Protein AF-A0A6J4V6V5-F1 (afdb_monomer_lite)

Structure (mmCIF, N/CA/C/O backbone):
data_AF-A0A6J4V6V5-F1
#
_entry.id   AF-A0A6J4V6V5-F1
#
loop_
_atom_site.group_PDB
_atom_site.id
_atom_site.type_symbol
_atom_site.label_atom_id
_atom_site.label_alt_id
_atom_site.label_comp_id
_atom_site.label_asym_id
_atom_site.label_entity_id
_atom_site.label_seq_id
_atom_site.pdbx_PDB_ins_code
_atom_site.Cartn_x
_atom_site.Cartn_y
_atom_site.Cartn_z
_atom_site.occupancy
_atom_site.B_iso_or_equiv
_atom_site.auth_seq_id
_atom_site.auth_comp_id
_atom_site.auth_asym_id
_atom_site.auth_atom_id
_atom_site.pdbx_PDB_model_num
ATOM 1 N N . MET A 1 1 ? 4.854 -10.423 -0.163 1.00 57.62 1 MET A N 1
ATOM 2 C CA . MET A 1 1 ? 4.696 -11.384 0.967 1.00 57.62 1 MET A CA 1
ATOM 3 C C . MET A 1 1 ? 4.907 -10.721 2.322 1.00 57.62 1 MET A C 1
ATOM 5 O O . MET A 1 1 ? 3.994 -10.760 3.139 1.00 57.62 1 MET A O 1
ATOM 9 N N . TRP A 1 2 ? 6.096 -10.167 2.612 1.00 66.31 2 TRP A N 1
ATOM 10 C CA . TRP A 1 2 ? 6.318 -9.450 3.882 1.00 66.31 2 TRP A CA 1
ATOM 11 C C . TRP A 1 2 ? 5.524 -8.137 3.939 1.00 66.31 2 TRP A C 1
ATOM 13 O O . TRP A 1 2 ? 5.029 -7.759 4.999 1.00 66.31 2 TRP A O 1
ATOM 23 N N . ASP A 1 3 ? 5.318 -7.508 2.782 1.00 69.12 3 ASP A N 1
ATOM 24 C CA . ASP A 1 3 ? 4.585 -6.254 2.651 1.00 69.12 3 ASP A CA 1
ATOM 25 C C . ASP A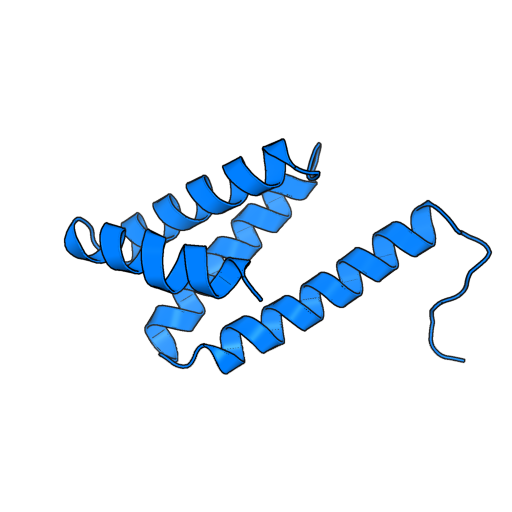 1 3 ? 3.130 -6.362 3.122 1.00 69.12 3 ASP A C 1
ATOM 27 O O . ASP A 1 3 ? 2.698 -5.583 3.969 1.00 69.12 3 ASP A O 1
ATOM 31 N N . GLU A 1 4 ? 2.363 -7.360 2.681 1.00 75.50 4 GLU A N 1
ATOM 32 C CA . GLU A 1 4 ? 0.973 -7.482 3.135 1.00 75.50 4 GLU A CA 1
ATOM 33 C C . GLU A 1 4 ? 0.886 -7.777 4.633 1.00 75.50 4 GLU A C 1
ATOM 35 O O . GLU A 1 4 ? 0.023 -7.239 5.325 1.00 75.50 4 GLU A O 1
ATOM 40 N N . LEU A 1 5 ? 1.808 -8.587 5.158 1.00 73.75 5 LEU A N 1
ATOM 41 C CA . LEU A 1 5 ? 1.851 -8.900 6.583 1.00 73.75 5 LEU A CA 1
ATOM 42 C C . LEU A 1 5 ? 2.148 -7.654 7.424 1.00 73.75 5 LEU A C 1
ATOM 44 O O . LEU A 1 5 ? 1.488 -7.437 8.436 1.00 73.75 5 LEU A O 1
ATOM 48 N N . PHE A 1 6 ? 3.096 -6.815 7.015 1.00 77.44 6 PHE A N 1
ATOM 49 C CA . PHE A 1 6 ? 3.429 -5.603 7.756 1.00 77.44 6 PHE A CA 1
ATOM 50 C C . PHE A 1 6 ? 2.350 -4.523 7.597 1.00 77.44 6 PHE A C 1
ATOM 52 O O . PHE A 1 6 ? 1.818 -4.001 8.578 1.00 77.44 6 PHE A O 1
ATOM 59 N N . PHE A 1 7 ? 1.955 -4.205 6.369 1.00 78.88 7 PHE A N 1
ATOM 60 C CA . PHE A 1 7 ? 1.087 -3.059 6.129 1.00 78.88 7 PHE A CA 1
ATOM 61 C C . PHE A 1 7 ? -0.382 -3.326 6.472 1.00 78.88 7 PHE A C 1
ATOM 63 O O . PHE A 1 7 ? -1.034 -2.446 7.034 1.00 78.88 7 PHE A O 1
ATOM 70 N N . ILE A 1 8 ? -0.907 -4.526 6.206 1.00 76.69 8 ILE A N 1
ATOM 71 C CA . ILE A 1 8 ? -2.297 -4.863 6.544 1.00 76.69 8 ILE A CA 1
ATOM 72 C C . ILE A 1 8 ? -2.401 -5.322 8.006 1.00 76.69 8 ILE A C 1
ATOM 74 O O . ILE A 1 8 ? -3.203 -4.781 8.768 1.00 76.69 8 ILE A O 1
ATOM 78 N N . ASN A 1 9 ? -1.585 -6.285 8.448 1.00 77.88 9 ASN A N 1
ATOM 79 C CA . ASN A 1 9 ? -1.776 -6.840 9.796 1.00 77.88 9 ASN A CA 1
ATOM 80 C C . ASN A 1 9 ? -1.210 -5.955 10.911 1.00 77.88 9 ASN A C 1
ATOM 82 O O . ASN A 1 9 ? -1.662 -6.087 12.046 1.00 77.88 9 ASN A O 1
ATOM 86 N N . VAL A 1 10 ? -0.264 -5.054 10.618 1.00 82.56 10 VAL A N 1
ATOM 87 C CA . VAL A 1 10 ? 0.296 -4.135 11.624 1.00 82.56 10 VAL A CA 1
ATOM 88 C C . VAL A 1 10 ? -0.204 -2.714 11.399 1.00 82.56 10 VAL A C 1
ATOM 90 O O . VAL A 1 10 ? -0.965 -2.210 12.224 1.00 82.56 10 VAL A O 1
ATOM 93 N N . CYS A 1 11 ? 0.163 -2.060 10.291 1.00 82.69 11 CYS A N 1
ATOM 94 C CA . CYS A 1 11 ? -0.171 -0.644 10.099 1.00 82.69 11 CYS A CA 1
ATOM 95 C C . CYS A 1 11 ? -1.687 -0.411 10.055 1.00 82.69 11 CYS A C 1
ATOM 97 O O . CYS A 1 11 ? -2.199 0.412 10.814 1.00 82.69 11 CYS A O 1
ATOM 99 N N . TYR A 1 12 ? -2.416 -1.146 9.210 1.00 84.12 12 TYR A N 1
ATOM 100 C CA . TYR A 1 12 ? -3.865 -0.985 9.096 1.00 84.12 12 TYR A CA 1
ATOM 101 C C . TYR A 1 12 ? -4.586 -1.384 10.385 1.00 84.12 12 TYR A C 1
ATOM 103 O O . TYR A 1 12 ? -5.431 -0.628 10.856 1.00 84.12 12 TYR A O 1
ATOM 111 N N . ALA A 1 13 ? -4.227 -2.515 11.000 1.00 84.31 13 ALA A N 1
ATOM 112 C CA . ALA A 1 13 ? -4.845 -2.960 12.250 1.00 84.31 13 ALA A CA 1
ATOM 113 C C . ALA A 1 13 ? -4.687 -1.939 13.392 1.00 84.31 13 ALA A C 1
ATOM 115 O O . ALA A 1 13 ? -5.655 -1.671 14.102 1.00 84.31 13 ALA A O 1
ATOM 116 N N . VAL A 1 14 ? -3.504 -1.329 13.542 1.00 87.00 14 VAL A N 1
ATOM 117 C CA . VAL A 1 14 ? -3.253 -0.275 14.541 1.00 87.00 14 VAL A CA 1
ATOM 118 C C . VAL A 1 14 ? -4.023 1.002 14.193 1.00 87.00 14 VAL A C 1
ATOM 120 O O . VAL A 1 14 ? -4.715 1.562 15.042 1.00 87.00 14 VAL A O 1
ATOM 123 N N . LEU A 1 15 ? -3.981 1.446 12.933 1.00 86.25 15 LEU A N 1
ATOM 124 C CA . LEU A 1 15 ? -4.709 2.639 12.486 1.00 86.25 15 LEU A CA 1
ATOM 125 C C . LEU A 1 15 ? -6.229 2.482 12.617 1.00 86.25 15 LEU A C 1
ATOM 127 O O . LEU A 1 15 ? -6.926 3.450 12.915 1.00 86.25 15 LEU A O 1
ATOM 131 N N . ARG A 1 16 ? -6.753 1.266 12.442 1.00 84.69 16 ARG A N 1
ATOM 132 C CA . ARG A 1 16 ? -8.182 0.955 12.548 1.00 84.69 16 ARG A CA 1
ATOM 133 C C . ARG A 1 16 ? -8.720 1.066 13.975 1.00 84.69 16 ARG A C 1
ATOM 135 O O . ARG A 1 16 ? -9.925 1.254 14.137 1.00 84.69 16 ARG A O 1
ATOM 142 N N . GLN A 1 17 ? -7.851 0.974 14.984 1.00 87.00 17 GLN A N 1
ATOM 143 C CA . GLN A 1 17 ? -8.213 1.208 16.388 1.00 87.00 17 GLN A CA 1
ATOM 144 C C . GLN A 1 17 ? -8.418 2.698 16.687 1.00 87.00 17 GLN A C 1
ATOM 146 O O . GLN A 1 17 ? -9.199 3.044 17.567 1.00 87.00 17 GLN A O 1
ATOM 151 N N . LEU A 1 18 ? -7.738 3.573 15.942 1.00 88.31 18 LEU A N 1
ATOM 152 C CA . LEU A 1 18 ? -7.760 5.024 16.136 1.00 88.31 18 LEU A CA 1
ATOM 153 C C . LEU A 1 18 ? -8.754 5.724 15.197 1.00 88.31 18 LEU A C 1
ATOM 155 O O . LEU A 1 18 ? -9.328 6.751 15.552 1.00 88.31 18 LEU A O 1
ATOM 159 N N . PHE A 1 19 ? -8.969 5.173 13.998 1.00 89.31 19 PHE A N 1
ATOM 160 C CA . PHE A 1 19 ? -9.734 5.816 12.933 1.00 89.31 19 PHE A CA 1
ATOM 161 C C . PHE A 1 19 ? -10.731 4.871 12.243 1.00 89.31 19 PHE A C 1
ATOM 163 O O . PHE A 1 19 ? -10.635 3.642 12.288 1.00 89.31 19 PHE A O 1
ATOM 170 N N . GLY A 1 20 ? -11.700 5.460 11.534 1.00 87.94 20 GLY A N 1
ATOM 171 C CA . GLY A 1 20 ? -12.610 4.715 10.660 1.00 87.94 20 GLY A CA 1
ATOM 172 C C . GLY A 1 20 ? -11.881 4.038 9.492 1.00 87.94 20 GLY A C 1
ATOM 173 O O . GLY A 1 20 ? -10.827 4.499 9.058 1.00 87.94 20 GLY A O 1
ATOM 174 N N . ALA A 1 21 ? -12.474 2.973 8.939 1.00 83.88 21 ALA A N 1
ATOM 175 C CA . ALA A 1 21 ? -11.867 2.121 7.902 1.00 83.88 21 ALA A CA 1
ATOM 176 C C . ALA A 1 21 ? -11.279 2.897 6.712 1.00 83.88 21 ALA A C 1
ATOM 178 O O . ALA A 1 21 ? -10.174 2.617 6.262 1.00 83.88 21 ALA A O 1
ATOM 179 N N . ARG A 1 22 ? -11.994 3.919 6.225 1.00 85.94 22 ARG A N 1
ATOM 180 C CA . ARG A 1 22 ? -11.550 4.734 5.082 1.00 85.94 22 ARG A CA 1
ATOM 181 C C . ARG A 1 22 ? -10.279 5.520 5.397 1.00 85.94 22 ARG A C 1
ATOM 183 O O . ARG A 1 22 ? -9.349 5.519 4.599 1.00 85.94 22 ARG A O 1
ATOM 190 N N . THR A 1 23 ? -10.238 6.160 6.563 1.00 88.44 23 THR A N 1
ATOM 191 C CA . THR A 1 23 ? -9.085 6.948 7.014 1.00 88.44 23 THR A CA 1
ATOM 192 C C . THR A 1 23 ? -7.899 6.045 7.332 1.00 88.44 23 THR A C 1
ATOM 194 O O . THR A 1 23 ? -6.782 6.354 6.934 1.00 88.44 23 THR A O 1
ATOM 197 N N . ALA A 1 24 ? -8.142 4.900 7.978 1.00 88.50 24 ALA A N 1
ATOM 198 C CA . ALA A 1 24 ? -7.109 3.905 8.248 1.00 88.50 24 ALA A CA 1
ATOM 199 C C . ALA A 1 24 ? -6.500 3.343 6.952 1.00 88.50 24 ALA A C 1
ATOM 201 O O . ALA A 1 24 ? -5.282 3.210 6.863 1.00 88.50 24 ALA A O 1
ATOM 202 N N . ASN A 1 25 ? -7.323 3.084 5.928 1.00 89.50 25 ASN A N 1
ATOM 203 C CA . ASN A 1 25 ? -6.861 2.594 4.628 1.00 89.50 25 ASN A CA 1
ATOM 204 C C . ASN A 1 25 ? -6.025 3.650 3.890 1.00 89.50 25 ASN A C 1
ATOM 206 O O . ASN A 1 25 ? -4.940 3.358 3.402 1.00 89.50 25 ASN A O 1
ATOM 210 N N . LEU A 1 26 ? -6.487 4.905 3.869 1.00 89.88 26 LEU A N 1
ATOM 211 C CA . LEU A 1 26 ? -5.722 6.011 3.287 1.00 89.88 26 LEU A CA 1
ATOM 212 C C . LEU A 1 26 ? -4.371 6.193 3.984 1.00 89.88 26 LEU A C 1
ATOM 214 O O . LEU A 1 26 ? -3.347 6.298 3.316 1.00 89.88 26 LEU A O 1
ATOM 218 N N . ALA A 1 27 ? -4.356 6.199 5.317 1.00 90.12 27 ALA A N 1
ATOM 219 C CA . ALA A 1 27 ? -3.127 6.343 6.085 1.00 90.12 27 ALA A CA 1
ATOM 220 C C . ALA A 1 27 ? -2.164 5.171 5.840 1.00 90.12 27 ALA A C 1
ATOM 222 O O . ALA A 1 27 ? -0.982 5.400 5.590 1.00 90.12 27 ALA A O 1
ATOM 223 N N . GLN A 1 28 ? -2.657 3.929 5.824 1.00 90.12 28 GLN A N 1
ATOM 224 C CA . GLN A 1 28 ? -1.836 2.770 5.474 1.00 90.12 28 GLN A CA 1
ATOM 225 C C . GLN A 1 28 ? -1.274 2.882 4.049 1.00 90.12 28 GLN A C 1
ATOM 227 O O . GLN A 1 28 ? -0.084 2.631 3.863 1.00 90.12 28 GLN A O 1
ATOM 232 N N . ALA A 1 29 ? -2.074 3.304 3.068 1.00 90.69 29 ALA A N 1
ATOM 233 C CA . ALA A 1 29 ? -1.626 3.483 1.688 1.00 90.69 29 ALA A CA 1
ATOM 234 C C . ALA A 1 29 ? -0.549 4.572 1.550 1.00 90.69 29 ALA A C 1
ATOM 236 O O . ALA A 1 29 ? 0.396 4.408 0.775 1.00 90.69 29 ALA A O 1
ATOM 237 N N . VAL A 1 30 ? -0.634 5.657 2.329 1.00 91.19 30 VAL A N 1
ATOM 238 C CA . VAL A 1 30 ? 0.421 6.684 2.388 1.00 91.19 30 VAL A CA 1
ATOM 239 C C . VAL A 1 30 ? 1.717 6.100 2.951 1.00 91.19 30 VAL A C 1
ATOM 241 O O . VAL A 1 30 ? 2.775 6.295 2.352 1.00 91.19 30 VAL A O 1
ATOM 244 N N . ILE A 1 31 ? 1.651 5.353 4.059 1.00 89.12 31 ILE A N 1
ATOM 245 C CA . ILE A 1 31 ? 2.835 4.720 4.665 1.00 89.12 31 ILE A CA 1
ATOM 246 C C . ILE A 1 31 ? 3.461 3.726 3.676 1.00 89.12 31 ILE A C 1
ATOM 248 O O . ILE A 1 31 ? 4.663 3.798 3.428 1.00 89.12 31 ILE A O 1
ATOM 252 N N . TYR A 1 32 ? 2.646 2.867 3.054 1.00 88.69 32 TYR A N 1
ATOM 253 C CA . TYR A 1 32 ? 3.062 1.924 2.010 1.00 88.69 32 TYR A CA 1
ATOM 254 C C . T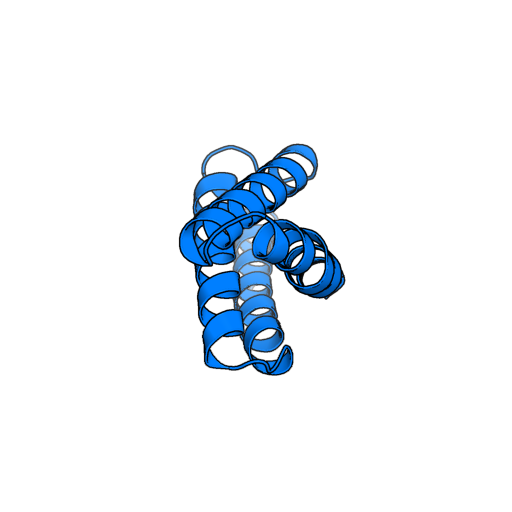YR A 1 32 ? 3.827 2.628 0.891 1.00 88.69 32 TYR A C 1
ATOM 256 O O . TYR A 1 32 ? 4.984 2.327 0.610 1.00 88.69 32 TYR A O 1
ATOM 264 N N . THR A 1 33 ? 3.207 3.654 0.316 1.00 89.12 33 THR A N 1
ATOM 265 C CA . THR A 1 33 ? 3.775 4.403 -0.807 1.00 89.12 33 THR A CA 1
ATOM 266 C C . THR A 1 33 ? 5.067 5.111 -0.425 1.00 89.12 33 THR A C 1
ATOM 268 O O . THR A 1 33 ? 6.001 5.148 -1.219 1.00 89.12 33 THR A O 1
ATOM 271 N N . THR A 1 34 ? 5.153 5.638 0.798 1.00 89.00 34 THR A N 1
ATOM 272 C CA . THR A 1 34 ? 6.351 6.336 1.281 1.00 89.00 34 THR A CA 1
ATOM 273 C C . THR A 1 34 ? 7.530 5.376 1.429 1.00 89.00 34 THR A C 1
ATOM 275 O O . THR A 1 34 ? 8.641 5.707 1.022 1.00 89.00 34 THR A O 1
ATOM 278 N N . VAL A 1 35 ? 7.298 4.171 1.958 1.00 86.31 35 VAL A N 1
ATOM 279 C CA . VAL A 1 35 ? 8.339 3.140 2.093 1.00 86.31 35 VAL A CA 1
ATOM 280 C C . VAL A 1 35 ? 8.799 2.634 0.722 1.00 86.31 35 VAL A C 1
ATOM 282 O O . VAL A 1 35 ? 9.997 2.523 0.477 1.00 86.31 35 VAL A O 1
ATOM 285 N N . LEU A 1 36 ? 7.881 2.378 -0.213 1.00 83.88 36 LEU A N 1
ATOM 286 C CA . LEU A 1 36 ? 8.267 1.916 -1.552 1.00 83.88 36 LEU A CA 1
ATOM 287 C C . LEU A 1 36 ? 8.930 3.017 -2.395 1.00 83.88 36 LEU A C 1
ATOM 289 O O . LEU A 1 36 ? 9.807 2.720 -3.216 1.00 83.88 36 LEU A O 1
ATOM 293 N N . TRP A 1 37 ? 8.563 4.282 -2.170 1.00 83.56 37 TRP A N 1
ATOM 294 C CA . TRP A 1 37 ? 9.232 5.429 -2.784 1.00 83.56 37 TRP A CA 1
ATOM 295 C C . TRP A 1 37 ? 10.716 5.478 -2.407 1.00 83.56 37 TRP A C 1
ATOM 297 O O . TRP A 1 37 ? 11.566 5.734 -3.263 1.00 83.56 37 TRP A O 1
ATOM 307 N N . THR A 1 38 ? 11.052 5.234 -1.135 1.00 81.50 38 THR A N 1
ATOM 308 C CA . THR A 1 38 ? 12.450 5.290 -0.683 1.00 81.50 38 THR A CA 1
ATOM 309 C C . THR A 1 38 ? 13.284 4.117 -1.194 1.00 81.50 38 THR A C 1
ATOM 311 O O . THR A 1 38 ? 14.492 4.282 -1.353 1.00 81.50 38 THR A O 1
ATOM 314 N N . MET A 1 39 ? 12.664 2.973 -1.503 1.00 79.19 39 MET A N 1
ATOM 315 C CA . MET A 1 39 ? 13.373 1.777 -1.964 1.00 79.19 39 MET A CA 1
ATOM 316 C C . MET A 1 39 ? 13.640 1.740 -3.471 1.00 79.19 39 MET A C 1
ATOM 318 O O . MET A 1 39 ? 14.762 1.434 -3.869 1.00 79.19 39 MET A O 1
ATOM 322 N N . ALA A 1 40 ? 12.645 2.016 -4.321 1.00 69.75 40 ALA A N 1
ATOM 323 C CA . ALA A 1 40 ? 12.822 1.819 -5.769 1.00 69.75 40 ALA A CA 1
ATOM 324 C C . ALA A 1 40 ? 11.832 2.577 -6.665 1.00 69.75 40 ALA A C 1
ATOM 326 O O . ALA A 1 40 ? 12.151 2.879 -7.816 1.00 69.75 40 ALA A O 1
ATOM 327 N N . PHE A 1 41 ? 10.632 2.897 -6.177 1.00 71.00 41 PHE A N 1
ATOM 328 C CA . PHE A 1 41 ? 9.566 3.417 -7.032 1.00 71.00 41 PHE A CA 1
ATOM 329 C C . PHE A 1 41 ? 9.636 4.943 -7.126 1.00 71.00 41 PHE A C 1
ATOM 331 O O . PHE A 1 41 ? 9.122 5.653 -6.270 1.00 71.00 41 PHE A O 1
ATOM 338 N N . ARG A 1 42 ? 10.260 5.461 -8.190 1.00 74.44 42 ARG A N 1
ATOM 339 C CA . ARG A 1 42 ? 10.281 6.899 -8.522 1.00 74.44 42 ARG A CA 1
ATOM 340 C C . ARG A 1 42 ? 9.397 7.210 -9.736 1.00 74.44 42 ARG A C 1
ATOM 342 O O . ARG A 1 42 ? 8.942 6.312 -10.444 1.00 74.44 42 ARG A O 1
ATOM 349 N N . GLY A 1 43 ? 9.142 8.494 -9.984 1.00 81.75 43 GLY A N 1
ATOM 350 C CA . GLY A 1 43 ? 8.326 8.944 -11.117 1.00 81.75 43 GLY A CA 1
ATOM 351 C C . GLY A 1 43 ? 6.850 8.587 -10.935 1.00 81.75 43 GLY A C 1
ATOM 352 O O . GLY A 1 43 ? 6.235 9.022 -9.967 1.00 81.75 43 GLY A O 1
ATOM 353 N N . PHE A 1 44 ? 6.286 7.794 -11.852 1.00 78.81 44 PHE A N 1
ATOM 354 C CA . PHE A 1 44 ? 4.882 7.357 -11.792 1.00 78.81 44 PHE A CA 1
ATOM 355 C C . PHE A 1 44 ? 4.637 6.140 -10.887 1.00 78.81 44 PHE A C 1
ATOM 357 O O . PHE A 1 44 ? 3.503 5.930 -10.460 1.00 78.81 44 PHE A O 1
ATOM 364 N N . GLY A 1 45 ? 5.673 5.363 -10.546 1.00 80.44 45 GLY A N 1
ATOM 365 C CA . GLY A 1 45 ? 5.562 4.180 -9.675 1.00 80.44 45 GLY A CA 1
ATOM 366 C C . GLY A 1 45 ? 4.769 4.389 -8.367 1.00 80.44 45 GLY A C 1
ATOM 367 O O . GLY A 1 45 ? 3.880 3.595 -8.080 1.00 80.44 45 GLY A O 1
ATOM 368 N N . PRO A 1 46 ? 4.991 5.475 -7.611 1.00 82.62 46 PRO A N 1
ATOM 369 C CA . PRO A 1 46 ? 4.276 5.772 -6.365 1.00 82.62 46 PRO A CA 1
ATOM 370 C C . PRO A 1 46 ? 2.770 5.932 -6.536 1.00 82.62 46 PRO A C 1
ATOM 372 O O . PRO A 1 46 ? 2.014 5.567 -5.645 1.00 82.62 46 PRO A O 1
ATOM 375 N N . VAL A 1 47 ? 2.316 6.463 -7.675 1.00 86.38 47 VAL A N 1
ATOM 376 C CA . VAL A 1 47 ? 0.880 6.601 -7.953 1.00 86.38 47 VAL A CA 1
ATOM 377 C C . VAL A 1 47 ? 0.251 5.217 -8.102 1.00 86.38 47 VAL A C 1
ATOM 379 O O . VAL A 1 47 ? -0.781 4.944 -7.491 1.00 86.38 47 VAL A O 1
ATOM 382 N N . PHE A 1 48 ? 0.895 4.322 -8.856 1.00 83.88 48 PHE A N 1
ATOM 383 C CA . PHE A 1 48 ? 0.436 2.940 -9.015 1.00 83.88 48 PHE A CA 1
ATOM 384 C C . PHE A 1 48 ? 0.452 2.178 -7.688 1.00 83.88 48 PHE A C 1
ATOM 386 O O . PHE A 1 48 ? -0.538 1.547 -7.329 1.00 83.88 48 PHE A O 1
ATOM 393 N N . VAL A 1 49 ? 1.542 2.304 -6.935 1.00 86.94 49 VAL A N 1
ATOM 394 C CA . VAL A 1 49 ? 1.731 1.713 -5.604 1.00 86.94 49 VAL A CA 1
ATOM 395 C C . VAL A 1 49 ? 0.658 2.196 -4.621 1.00 86.94 49 VAL A C 1
ATOM 397 O O . VAL A 1 49 ? 0.087 1.389 -3.889 1.00 86.94 49 VAL A O 1
ATOM 400 N N . PHE A 1 50 ? 0.319 3.487 -4.642 1.00 87.19 50 PHE A N 1
ATOM 401 C CA . PHE A 1 50 ? -0.720 4.061 -3.788 1.00 87.19 50 PHE A CA 1
ATOM 402 C C . PHE A 1 50 ? -2.116 3.532 -4.127 1.00 87.19 50 PHE A C 1
ATOM 404 O O . PHE A 1 50 ? -2.851 3.098 -3.238 1.00 87.19 50 PHE A O 1
ATOM 411 N N . LEU A 1 51 ? -2.488 3.536 -5.413 1.00 87.62 51 LEU A N 1
ATOM 412 C CA . LEU A 1 51 ? -3.776 3.002 -5.866 1.00 87.62 51 LEU A CA 1
ATOM 413 C C . LEU A 1 51 ? -3.904 1.516 -5.530 1.00 87.62 51 LEU A C 1
ATOM 415 O O . LEU A 1 51 ? -4.946 1.072 -5.048 1.00 87.62 51 LEU A O 1
ATOM 419 N N . PHE A 1 52 ? -2.826 0.765 -5.731 1.00 85.31 52 PHE A N 1
ATOM 420 C CA . PHE A 1 52 ? -2.768 -0.640 -5.383 1.00 85.31 52 PHE A CA 1
ATOM 421 C C . PHE A 1 52 ? -2.949 -0.853 -3.869 1.00 85.31 52 PHE A C 1
ATOM 423 O O . PHE A 1 52 ? -3.831 -1.613 -3.468 1.00 85.31 52 PHE A O 1
ATOM 430 N N . ALA A 1 53 ? -2.240 -0.107 -3.018 1.00 87.31 53 ALA A N 1
ATOM 431 C CA . ALA A 1 53 ? -2.398 -0.191 -1.564 1.00 87.31 53 ALA A CA 1
ATOM 432 C C . ALA A 1 53 ? -3.839 0.092 -1.102 1.00 87.31 53 ALA A C 1
ATOM 434 O O . ALA A 1 53 ? -4.372 -0.630 -0.258 1.00 87.31 53 ALA A O 1
ATOM 435 N N . LEU A 1 54 ? -4.519 1.070 -1.715 1.00 87.81 54 LEU A N 1
ATOM 436 C CA . LEU A 1 54 ? -5.928 1.346 -1.419 1.00 87.81 54 LEU A CA 1
ATOM 437 C C . LEU A 1 54 ? -6.837 0.152 -1.721 1.00 87.81 54 LEU A C 1
ATOM 439 O O . LEU A 1 54 ? -7.759 -0.121 -0.945 1.00 87.81 54 LEU A O 1
ATOM 443 N N . THR A 1 55 ? -6.593 -0.558 -2.828 1.00 84.25 55 THR A N 1
ATOM 444 C CA . THR A 1 55 ? -7.364 -1.765 -3.163 1.00 84.25 55 THR A CA 1
ATOM 445 C C . THR A 1 55 ? -7.125 -2.884 -2.154 1.00 84.25 55 THR A C 1
ATOM 447 O O . THR A 1 55 ? -8.079 -3.571 -1.786 1.00 84.25 55 THR A O 1
ATOM 450 N N . GLN A 1 56 ? -5.903 -3.011 -1.623 1.00 78.88 56 GLN A N 1
ATOM 451 C CA . GLN A 1 56 ? -5.573 -4.037 -0.636 1.00 78.88 56 GLN A CA 1
ATOM 452 C C . GLN A 1 56 ? -6.337 -3.848 0.681 1.00 78.88 56 GLN A C 1
ATOM 454 O O . GLN A 1 56 ? -6.935 -4.807 1.173 1.00 78.88 56 GLN A O 1
ATOM 459 N N . GLY A 1 57 ? -6.414 -2.627 1.224 1.00 78.62 57 GLY A N 1
ATOM 460 C CA . GLY A 1 57 ? -7.182 -2.396 2.453 1.00 78.62 57 GLY A CA 1
ATOM 461 C C . GLY A 1 57 ? -8.697 -2.556 2.267 1.00 78.62 57 GLY A C 1
ATOM 462 O O . GLY A 1 57 ? -9.375 -3.078 3.153 1.00 78.62 57 GLY A O 1
ATOM 463 N N . VAL A 1 58 ? -9.241 -2.220 1.089 1.00 80.31 58 VAL A N 1
ATOM 464 C CA . VAL A 1 58 ? -10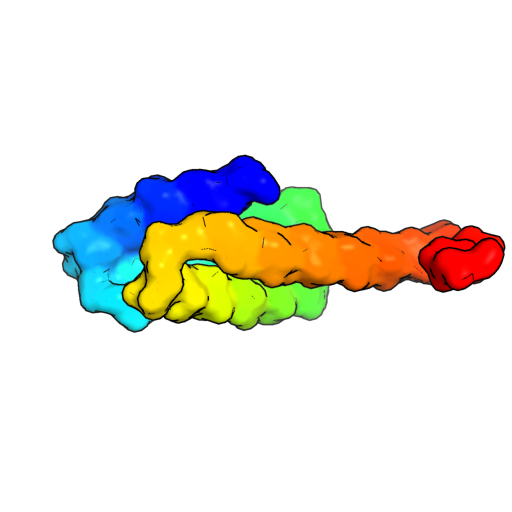.658 -2.491 0.762 1.00 80.31 58 VAL A CA 1
ATOM 465 C C . VAL A 1 58 ? -10.931 -3.995 0.664 1.00 80.31 58 VAL A C 1
ATOM 467 O O . VAL A 1 58 ? -11.940 -4.477 1.187 1.00 80.31 58 VAL A O 1
ATOM 470 N N . MET A 1 59 ? -10.046 -4.749 0.008 1.00 75.38 59 MET A N 1
ATOM 471 C CA . MET A 1 59 ? -10.172 -6.202 -0.113 1.00 75.38 59 MET A CA 1
ATOM 472 C C . MET A 1 59 ? -10.059 -6.899 1.243 1.00 75.38 59 MET A C 1
ATOM 474 O O . MET A 1 59 ? -10.799 -7.852 1.498 1.00 75.38 59 MET A O 1
ATOM 478 N N . TYR A 1 60 ? -9.188 -6.418 2.129 1.00 74.75 60 TYR A N 1
ATOM 479 C CA . TYR A 1 60 ? -9.059 -6.954 3.479 1.00 74.75 60 TYR A CA 1
ATOM 480 C C . TYR A 1 60 ? -10.332 -6.747 4.312 1.00 74.75 60 TYR A C 1
ATOM 482 O O . TYR A 1 60 ? -10.828 -7.708 4.903 1.00 74.75 60 TYR A O 1
ATOM 490 N N . GLU A 1 61 ? -10.923 -5.545 4.289 1.00 74.31 61 GLU A N 1
ATOM 491 C CA . GLU A 1 61 ? -12.148 -5.238 5.051 1.00 74.31 61 GLU A CA 1
ATOM 492 C C . GLU A 1 61 ? -13.330 -6.136 4.628 1.00 74.31 61 GLU A C 1
ATOM 494 O O . GLU A 1 61 ? -14.169 -6.495 5.456 1.00 74.31 61 GLU A O 1
ATOM 499 N N . ARG A 1 62 ? -13.390 -6.528 3.343 1.00 69.69 62 ARG A N 1
ATOM 500 C CA . ARG A 1 62 ? -14.449 -7.395 2.797 1.00 69.69 62 ARG A CA 1
ATOM 501 C C . ARG A 1 62 ? -14.188 -8.890 2.943 1.00 69.69 62 ARG A C 1
ATOM 503 O O . ARG A 1 62 ? -15.128 -9.630 3.210 1.00 69.69 62 ARG A O 1
ATOM 510 N N . SER A 1 63 ? -12.961 -9.344 2.694 1.00 69.00 63 SER A N 1
ATOM 511 C CA . SER A 1 63 ? -12.657 -10.778 2.633 1.00 69.00 63 SER A CA 1
ATOM 512 C C . SER A 1 63 ? -12.239 -11.348 3.984 1.00 69.00 63 SER A C 1
ATOM 514 O O . SER A 1 63 ? -12.541 -12.500 4.264 1.00 69.00 63 SER A O 1
ATOM 516 N N . ARG A 1 64 ? -11.529 -10.569 4.814 1.00 66.56 64 ARG A N 1
ATOM 517 C CA . ARG A 1 64 ? -10.772 -11.053 5.985 1.00 66.56 64 ARG A CA 1
ATOM 518 C C . ARG A 1 64 ? -9.854 -12.254 5.706 1.00 66.56 64 ARG A C 1
ATOM 520 O O . ARG A 1 64 ? -9.407 -12.910 6.644 1.00 66.56 64 ARG A O 1
ATOM 527 N N . VAL A 1 65 ? -9.543 -12.540 4.439 1.00 71.56 65 VAL A N 1
ATOM 528 C CA . VAL A 1 65 ? -8.634 -13.620 4.047 1.00 71.56 65 VAL A CA 1
ATOM 529 C C . VAL A 1 65 ? -7.445 -13.012 3.316 1.00 71.56 65 VAL A C 1
ATOM 531 O O . VAL A 1 65 ? -7.564 -12.532 2.191 1.00 71.56 65 VAL A O 1
ATOM 534 N N . LEU A 1 66 ? -6.275 -13.074 3.953 1.00 71.69 66 LEU A N 1
ATOM 535 C CA . LEU A 1 66 ? -5.014 -12.560 3.408 1.00 71.69 66 LEU A CA 1
ATOM 536 C C . LEU A 1 66 ? -4.623 -13.215 2.075 1.00 71.69 66 LEU A C 1
ATOM 538 O O . LEU A 1 66 ? -3.986 -12.567 1.253 1.00 71.69 66 LEU A O 1
ATOM 542 N N . LEU A 1 67 ? -5.045 -14.462 1.830 1.00 76.38 67 LEU A N 1
ATOM 543 C CA . LEU A 1 67 ? -4.752 -15.189 0.587 1.00 76.38 67 LEU A CA 1
ATOM 544 C C . LEU A 1 67 ? -5.231 -14.453 -0.668 1.00 76.38 67 LEU A C 1
ATOM 546 O O . LEU A 1 67 ? -4.526 -14.461 -1.670 1.00 76.38 67 LEU A O 1
ATOM 550 N N . TRP A 1 68 ? -6.391 -13.793 -0.622 1.00 73.31 68 TRP A N 1
ATOM 551 C CA . TRP A 1 68 ? -6.905 -13.060 -1.784 1.00 73.31 68 TRP A CA 1
ATOM 552 C C . TRP A 1 68 ? -6.087 -11.808 -2.085 1.00 73.31 68 TRP A C 1
ATOM 554 O O . TRP A 1 68 ? -5.790 -11.524 -3.244 1.00 73.31 68 TRP A O 1
ATOM 564 N N . VAL A 1 69 ? -5.692 -11.089 -1.035 1.00 76.62 69 VAL A N 1
ATOM 565 C CA . VAL A 1 69 ? -4.849 -9.894 -1.142 1.00 76.62 69 VAL A CA 1
ATOM 566 C C . VAL A 1 69 ? -3.458 -10.271 -1.660 1.00 76.62 69 VAL A C 1
ATOM 568 O O . VAL A 1 69 ? -2.940 -9.604 -2.552 1.00 76.62 69 VAL A O 1
ATOM 571 N N . LEU A 1 70 ? -2.909 -11.383 -1.164 1.00 79.50 70 LEU A N 1
ATOM 572 C CA . LEU A 1 70 ? -1.624 -11.935 -1.583 1.00 79.50 70 LEU A CA 1
ATOM 573 C C . LEU A 1 70 ? -1.634 -12.408 -3.044 1.00 79.50 70 LEU A C 1
ATOM 575 O O . LEU A 1 70 ? -0.701 -12.131 -3.792 1.00 79.50 70 LEU A O 1
ATOM 579 N N . ALA A 1 71 ? -2.685 -13.111 -3.473 1.00 81.88 71 ALA A N 1
ATOM 580 C CA . ALA A 1 71 ? -2.807 -13.557 -4.859 1.00 81.88 71 ALA A CA 1
ATOM 581 C C . ALA A 1 71 ? -2.868 -12.363 -5.826 1.00 81.88 71 ALA A C 1
ATOM 583 O O . ALA A 1 71 ? -2.162 -12.348 -6.831 1.00 81.88 71 ALA A O 1
ATOM 584 N N . ALA A 1 72 ? -3.664 -11.338 -5.498 1.00 79.56 72 ALA A N 1
ATOM 585 C CA . ALA A 1 72 ? -3.740 -10.114 -6.292 1.00 79.56 72 ALA A CA 1
ATOM 586 C C . ALA A 1 72 ? -2.387 -9.385 -6.364 1.00 79.56 72 ALA A C 1
ATOM 588 O O . ALA A 1 72 ? -2.014 -8.887 -7.423 1.00 79.56 72 ALA A O 1
ATOM 589 N N . HIS A 1 73 ? -1.638 -9.363 -5.261 1.00 82.25 73 HIS A N 1
ATOM 590 C CA . HIS A 1 73 ? -0.307 -8.767 -5.208 1.00 82.25 73 HIS A CA 1
ATOM 591 C C . HIS A 1 73 ? 0.696 -9.486 -6.100 1.00 82.25 73 HIS A C 1
ATOM 593 O O . HIS A 1 73 ? 1.320 -8.852 -6.940 1.00 82.25 73 HIS A O 1
ATOM 599 N N . LEU A 1 74 ? 0.779 -10.813 -5.996 1.00 84.00 74 LEU A N 1
ATOM 600 C CA . LEU A 1 74 ? 1.680 -11.620 -6.821 1.00 84.00 74 LEU A CA 1
ATOM 601 C C . LEU A 1 74 ? 1.407 -11.450 -8.320 1.00 84.00 74 LEU A C 1
ATOM 603 O O . LEU A 1 74 ? 2.33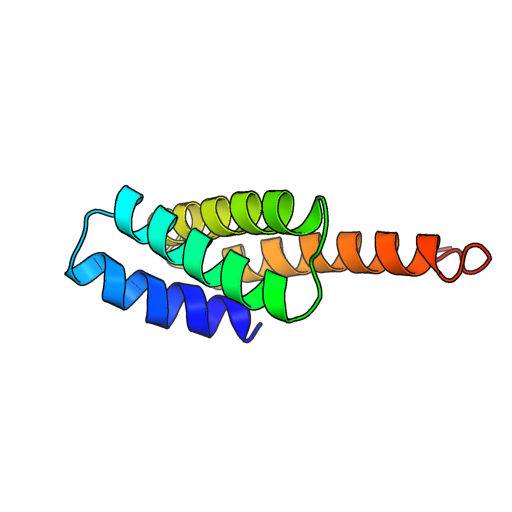8 -11.450 -9.121 1.00 84.00 74 LEU A O 1
ATOM 607 N N . ILE A 1 75 ? 0.140 -11.277 -8.702 1.00 85.06 75 ILE A N 1
ATOM 608 C CA . ILE A 1 75 ? -0.232 -10.985 -10.090 1.00 85.06 75 ILE A CA 1
ATOM 609 C C . ILE A 1 75 ? 0.329 -9.625 -10.524 1.00 85.06 75 ILE A C 1
ATOM 611 O O . ILE A 1 75 ? 0.913 -9.520 -11.602 1.00 85.06 75 ILE A O 1
ATOM 615 N N . VAL A 1 76 ? 0.173 -8.586 -9.700 1.00 82.62 76 VAL A N 1
ATOM 616 C CA . VAL A 1 76 ? 0.703 -7.247 -10.001 1.00 82.62 76 VAL A CA 1
ATOM 617 C C . VAL A 1 76 ? 2.229 -7.262 -10.063 1.00 82.62 76 VAL A C 1
ATOM 619 O O . VAL A 1 76 ? 2.791 -6.754 -11.033 1.00 82.62 76 VAL A O 1
ATOM 622 N N . ASP A 1 77 ? 2.889 -7.900 -9.098 1.00 82.69 77 ASP A N 1
ATOM 623 C CA . ASP A 1 77 ? 4.344 -8.063 -9.059 1.00 82.69 77 ASP A CA 1
ATOM 624 C C . ASP A 1 77 ? 4.868 -8.768 -10.305 1.00 82.69 77 ASP A C 1
ATOM 626 O O . ASP A 1 77 ? 5.876 -8.351 -10.871 1.00 82.69 77 ASP A O 1
ATOM 630 N N . TYR A 1 78 ? 4.166 -9.801 -10.773 1.00 84.12 78 TYR A N 1
ATOM 631 C CA . TYR A 1 78 ? 4.520 -10.491 -12.006 1.00 84.12 78 TYR A CA 1
ATOM 632 C C . TYR A 1 78 ? 4.517 -9.535 -13.206 1.00 84.12 78 TYR A C 1
ATOM 634 O O . TYR A 1 78 ? 5.495 -9.485 -13.950 1.00 84.12 78 TYR A O 1
ATOM 642 N N . PHE A 1 79 ? 3.467 -8.728 -13.383 1.00 82.38 79 PHE A N 1
ATOM 643 C CA . PHE A 1 79 ? 3.422 -7.746 -14.474 1.00 82.38 79 PHE A CA 1
ATOM 644 C C . PHE A 1 79 ? 4.474 -6.641 -14.323 1.00 82.38 79 PHE A C 1
ATOM 646 O O . PHE A 1 79 ? 5.052 -6.202 -15.317 1.00 82.38 79 PHE A O 1
ATOM 653 N N . LEU A 1 80 ? 4.756 -6.206 -13.094 1.00 80.25 80 LEU A N 1
ATOM 654 C CA . LEU A 1 80 ? 5.802 -5.225 -12.806 1.00 80.25 80 LEU A CA 1
ATOM 655 C C . LEU A 1 80 ? 7.191 -5.773 -13.143 1.00 80.25 80 LEU A C 1
ATOM 657 O O . LEU A 1 80 ? 7.971 -5.098 -13.814 1.00 80.25 80 LEU A O 1
ATOM 661 N N . PHE A 1 81 ? 7.473 -7.012 -12.742 1.00 81.94 81 PHE A N 1
ATOM 662 C CA . PHE A 1 81 ? 8.695 -7.725 -13.093 1.00 81.94 81 PHE A CA 1
ATOM 663 C C . PHE A 1 81 ? 8.855 -7.817 -14.611 1.00 81.94 81 PHE A C 1
ATOM 665 O O . PHE A 1 81 ? 9.907 -7.462 -15.137 1.00 81.94 81 PHE A O 1
ATOM 672 N N . GLN A 1 82 ? 7.795 -8.200 -15.325 1.00 77.56 82 GLN A N 1
ATOM 673 C CA . GLN A 1 82 ? 7.791 -8.243 -16.788 1.00 77.56 82 GLN A CA 1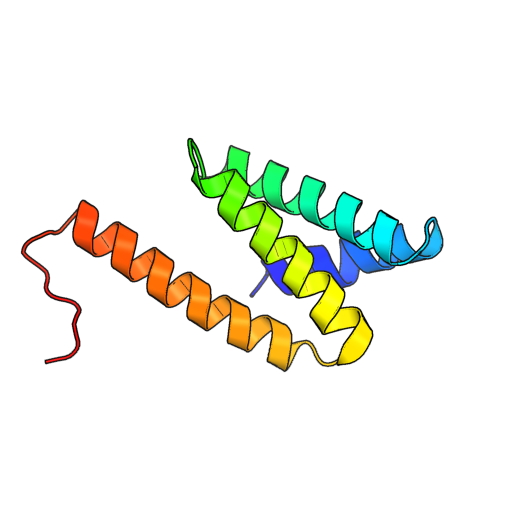
ATOM 674 C C . GLN A 1 82 ? 8.106 -6.878 -17.408 1.00 77.56 82 GLN A C 1
ATOM 676 O O . GLN A 1 82 ? 8.978 -6.782 -18.268 1.00 77.56 82 GLN A O 1
ATOM 681 N N . ALA A 1 83 ? 7.449 -5.809 -16.949 1.00 78.38 83 ALA A N 1
ATOM 682 C CA . ALA A 1 83 ? 7.697 -4.461 -17.449 1.00 78.38 83 ALA A CA 1
ATOM 683 C C . ALA A 1 83 ? 9.159 -4.035 -17.232 1.00 78.38 83 ALA A C 1
ATOM 685 O O . ALA A 1 83 ? 9.798 -3.526 -18.152 1.00 78.38 83 ALA A O 1
ATOM 686 N N . VAL A 1 84 ? 9.723 -4.306 -16.052 1.00 79.62 84 VAL A N 1
ATOM 687 C CA . VAL A 1 84 ? 11.128 -4.002 -15.742 1.00 79.62 84 VAL A CA 1
ATOM 688 C C . VAL A 1 84 ? 12.088 -4.814 -16.611 1.00 79.62 84 VAL A C 1
ATOM 690 O O . VAL A 1 84 ? 13.030 -4.239 -17.162 1.00 79.62 84 VAL A O 1
ATOM 693 N N . VAL A 1 85 ? 11.845 -6.120 -16.767 1.00 81.94 85 VAL A N 1
ATOM 694 C CA . VAL A 1 85 ? 12.672 -6.999 -17.605 1.00 81.94 85 VAL A CA 1
ATOM 695 C C . VAL A 1 85 ? 12.613 -6.561 -19.061 1.00 81.94 85 VAL A C 1
ATOM 697 O O . VAL A 1 85 ? 13.663 -6.378 -19.657 1.00 81.94 85 VAL A O 1
ATOM 700 N N . SER A 1 86 ? 11.429 -6.285 -19.611 1.00 75.94 86 SER A N 1
ATOM 701 C CA . SER A 1 86 ? 11.289 -5.800 -20.992 1.00 75.94 86 SER A CA 1
ATOM 702 C C . SER A 1 86 ? 11.993 -4.461 -21.240 1.00 75.94 86 SER A C 1
ATOM 704 O O . SER A 1 86 ? 12.476 -4.212 -22.341 1.00 75.94 86 SER A O 1
ATOM 706 N N . ALA A 1 87 ? 12.091 -3.606 -20.215 1.00 77.00 87 ALA A N 1
ATOM 707 C CA . ALA A 1 87 ? 12.757 -2.312 -20.315 1.00 77.00 87 ALA A CA 1
ATOM 708 C C . ALA A 1 87 ? 14.292 -2.417 -20.256 1.00 77.00 87 ALA A C 1
ATOM 710 O O . ALA A 1 87 ? 14.973 -1.612 -20.885 1.00 77.00 87 ALA A O 1
ATOM 711 N N . HIS A 1 88 ? 14.842 -3.375 -19.499 1.00 78.44 88 HIS A N 1
ATOM 712 C CA . HIS A 1 88 ? 16.296 -3.537 -19.313 1.00 78.44 88 HIS A CA 1
ATOM 713 C C . HIS A 1 88 ? 16.919 -4.639 -20.180 1.00 78.44 88 HIS A C 1
ATOM 715 O O . HIS A 1 88 ? 18.108 -4.577 -20.481 1.00 78.44 88 HIS A O 1
ATOM 721 N N . TYR A 1 89 ? 16.128 -5.627 -20.593 1.00 79.69 89 TYR A N 1
ATOM 722 C CA . TYR A 1 89 ? 16.525 -6.758 -21.429 1.00 79.69 89 TYR A CA 1
ATOM 723 C C . TYR A 1 89 ? 15.529 -6.912 -22.590 1.00 79.69 89 TYR A C 1
ATOM 725 O O . TYR A 1 89 ? 14.735 -7.853 -22.602 1.00 79.69 89 TYR A O 1
ATOM 733 N N . PRO A 1 90 ? 15.547 -5.990 -23.570 1.00 69.12 90 PRO A N 1
ATOM 734 C CA . PRO A 1 90 ? 14.593 -5.992 -24.682 1.00 69.12 90 PRO A CA 1
ATOM 735 C C . PRO A 1 90 ? 14.664 -7.262 -25.549 1.00 69.12 90 PRO A C 1
ATOM 737 O O . PRO A 1 90 ? 13.657 -7.643 -26.139 1.00 69.12 90 PRO A O 1
ATOM 740 N N . ASP A 1 91 ? 15.814 -7.945 -25.579 1.00 71.31 91 ASP A N 1
ATOM 741 C CA . ASP A 1 91 ? 16.011 -9.203 -26.320 1.00 71.31 91 ASP A CA 1
ATOM 742 C C . ASP A 1 91 ? 15.515 -10.446 -25.561 1.00 71.31 91 ASP A C 1
ATOM 744 O O . ASP A 1 91 ? 15.451 -11.543 -26.118 1.00 71.31 91 ASP A O 1
ATOM 748 N N . PHE A 1 92 ? 15.169 -10.304 -24.279 1.00 66.75 92 PHE A N 1
ATOM 749 C CA . PHE A 1 92 ? 14.701 -11.405 -23.448 1.00 66.75 92 PHE A CA 1
ATOM 750 C C . PHE A 1 92 ? 13.168 -11.434 -23.483 1.00 66.75 92 PHE A C 1
ATOM 752 O O . PHE A 1 92 ? 12.488 -10.798 -22.674 1.00 66.75 92 PHE A O 1
ATOM 759 N N . SER A 1 93 ? 12.597 -12.155 -24.454 1.00 61.34 93 SER A N 1
ATOM 760 C CA . SER A 1 93 ? 11.149 -12.356 -24.522 1.00 61.34 93 SER A CA 1
ATOM 761 C C . SER A 1 93 ? 10.704 -13.301 -23.403 1.00 61.34 93 SER A C 1
ATOM 763 O O . SER A 1 93 ? 10.734 -14.516 -23.550 1.00 61.34 93 SER A O 1
ATOM 765 N N . VAL A 1 94 ? 10.268 -12.753 -22.268 1.00 61.62 94 VAL A N 1
ATOM 766 C CA . VAL A 1 94 ? 9.678 -13.549 -21.167 1.00 61.62 94 VAL A CA 1
ATOM 767 C C . VAL A 1 94 ? 8.181 -13.816 -21.394 1.00 61.62 94 VAL A C 1
ATOM 769 O O . VAL A 1 94 ? 7.481 -14.347 -20.533 1.00 61.62 94 VAL A O 1
ATOM 772 N N . TRP A 1 95 ? 7.670 -13.484 -22.582 1.00 58.19 95 TRP A N 1
ATOM 773 C CA . TRP A 1 95 ? 6.397 -14.007 -23.058 1.00 58.19 95 TRP A CA 1
ATOM 774 C C . TRP A 1 95 ? 6.570 -15.507 -23.247 1.00 58.19 95 TRP A C 1
ATOM 776 O O . TRP A 1 95 ? 7.213 -15.909 -24.205 1.00 58.1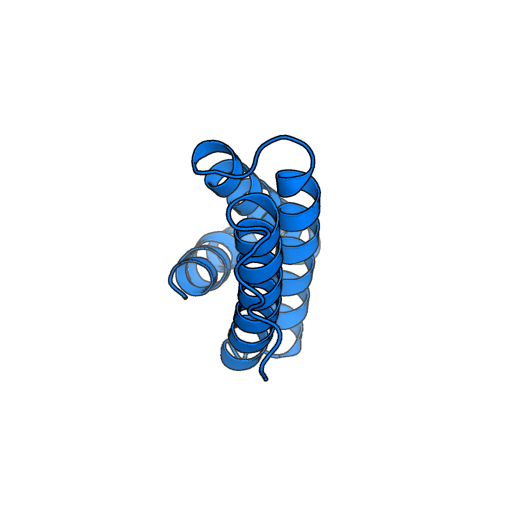9 95 TRP A O 1
ATOM 786 N N . TRP A 1 96 ? 6.060 -16.301 -22.305 1.00 57.28 96 TRP A N 1
ATOM 787 C CA . TRP A 1 96 ? 6.081 -17.763 -22.333 1.00 57.28 96 TRP A CA 1
ATOM 788 C C . TRP A 1 96 ? 5.817 -18.327 -23.738 1.00 57.28 96 TRP A C 1
ATOM 790 O O . TRP A 1 96 ? 4.661 -18.475 -24.131 1.00 57.28 96 TRP A O 1
ATOM 800 N N . HIS A 1 97 ? 6.910 -18.650 -24.434 1.00 46.50 97 HIS A N 1
ATOM 801 C CA . HIS A 1 97 ? 7.072 -19.559 -25.564 1.00 46.50 97 HIS A CA 1
ATOM 802 C C . HIS A 1 97 ? 8.524 -20.037 -25.584 1.00 46.50 97 HIS A C 1
ATOM 804 O O . HIS A 1 97 ? 9.426 -19.189 -25.398 1.00 46.50 97 HIS A O 1
#

Foldseek 3Di:
DVLCCCLVVPQLVVLVVVDPLQVSQLVSLVVQLVVVCVPDQDDCRSVVSSVLSSVLSVCCVPPVDVVVNVVVVVVVVVVVVVVVCCVPPVVDPPPDD

Sequence (97 aa):
MWDELFFINVCYAVLRQLFGARTANLAQAVIYTTVLWTMAFRGFGPVFVFLFALTQGVMYERSRVLLWVLAAHLIVDYFLFQAVVSAHYPDFSVWWH

Secondary structure (DSSP, 8-state):
-HHHHHIIIIIIHHHHHHS-HHHHHHHHHHHHHHHHHHHT--TTHHHHHHHHHHHHHHHHHHH--HHHHHHHHHHHHHHHHHHHHHHH-TT---S--

InterPro domains:
  IPR003675 CAAX prenyl protease 2/Lysostaphin resistance protein A-like domain [PF02517] (2-78)

pLDDT: mean 79.54, std 8.57, range [46.5, 91.19]

Radius of gyration: 14.96 Å; chains: 1; bounding box: 31×28×43 Å

Organism: NCBI:txid543023